Protein AF-A0A523H0K2-F1 (afdb_monomer)

Structure (mmCIF, N/CA/C/O backbone):
data_AF-A0A523H0K2-F1
#
_entry.id   AF-A0A523H0K2-F1
#
loop_
_atom_site.group_PDB
_atom_site.id
_atom_site.type_symbol
_atom_site.label_atom_id
_atom_site.label_alt_id
_atom_site.label_comp_id
_atom_site.label_asym_id
_atom_site.label_entity_id
_atom_site.label_seq_id
_atom_site.pdbx_PDB_ins_code
_atom_site.Cartn_x
_atom_site.Cartn_y
_atom_site.Cartn_z
_atom_site.occupancy
_atom_site.B_iso_or_equiv
_atom_site.auth_seq_id
_atom_site.auth_comp_id
_atom_site.auth_asym_id
_atom_site.auth_atom_id
_atom_site.pdbx_PDB_model_num
ATOM 1 N N . MET A 1 1 ? -32.909 -10.406 21.161 1.00 74.25 1 MET A N 1
ATOM 2 C CA . MET A 1 1 ? -31.628 -10.748 21.830 1.00 74.25 1 MET A CA 1
ATOM 3 C C . MET A 1 1 ? -30.839 -9.469 22.066 1.00 74.25 1 MET A C 1
ATOM 5 O O . MET A 1 1 ? -30.829 -8.633 21.175 1.00 74.25 1 MET A O 1
ATOM 9 N N . LYS A 1 2 ? -30.203 -9.294 23.235 1.00 85.81 2 LYS A N 1
ATOM 10 C CA . LYS A 1 2 ? -29.319 -8.145 23.508 1.00 85.81 2 LYS A CA 1
ATOM 11 C C . LYS A 1 2 ? -27.885 -8.502 23.101 1.00 85.81 2 LYS A C 1
ATOM 13 O O . LYS A 1 2 ? -27.386 -9.541 23.532 1.00 85.81 2 LYS A O 1
ATOM 18 N N . VAL A 1 3 ? -27.245 -7.669 22.282 1.00 87.88 3 VAL A N 1
ATOM 19 C CA . VAL A 1 3 ? -25.832 -7.833 21.898 1.00 87.88 3 VAL A CA 1
ATOM 20 C C . VAL A 1 3 ? -24.951 -7.583 23.125 1.00 87.88 3 VAL A C 1
ATOM 22 O O . VAL A 1 3 ? -25.180 -6.623 23.857 1.00 87.88 3 VAL A O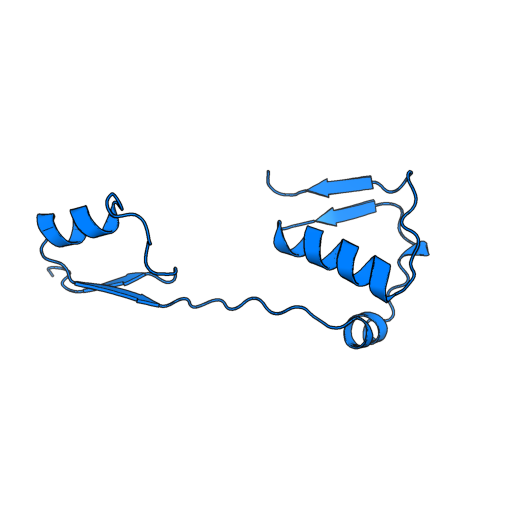 1
ATOM 25 N N . LYS A 1 4 ? -23.978 -8.468 23.374 1.00 92.81 4 LYS A N 1
ATOM 26 C CA . LYS A 1 4 ? -23.050 -8.385 24.521 1.00 92.81 4 LYS A CA 1
ATOM 27 C C . LYS A 1 4 ? -21.599 -8.133 24.106 1.00 92.81 4 LYS A C 1
ATOM 29 O O . LYS A 1 4 ? -20.836 -7.571 24.886 1.00 92.81 4 LYS A O 1
ATOM 34 N N . THR A 1 5 ? -21.228 -8.557 22.900 1.00 94.81 5 THR A N 1
ATOM 35 C CA . THR A 1 5 ? -19.852 -8.547 22.392 1.00 94.81 5 THR A CA 1
ATOM 36 C C . THR A 1 5 ? -19.835 -8.114 20.930 1.00 94.81 5 THR A C 1
ATOM 38 O O . THR A 1 5 ? -20.674 -8.570 20.152 1.00 94.81 5 THR A O 1
ATOM 41 N N . ILE A 1 6 ? -18.874 -7.272 20.559 1.00 94.31 6 ILE A N 1
ATOM 42 C CA . ILE A 1 6 ? -18.643 -6.785 19.196 1.00 94.31 6 ILE A CA 1
ATOM 43 C C . ILE A 1 6 ? -17.181 -7.072 18.843 1.00 94.31 6 ILE A C 1
ATOM 45 O O . ILE A 1 6 ? -16.288 -6.776 19.630 1.00 94.31 6 ILE A O 1
ATOM 49 N N . LEU A 1 7 ? -16.938 -7.635 17.662 1.00 94.06 7 LEU A N 1
ATOM 50 C CA . LEU A 1 7 ? -15.594 -7.818 17.117 1.00 94.06 7 LEU A CA 1
ATOM 51 C C . LEU A 1 7 ? -15.335 -6.733 16.075 1.00 94.06 7 LEU A C 1
ATOM 53 O O . LEU A 1 7 ? -16.096 -6.606 15.116 1.00 94.06 7 LEU A O 1
ATOM 57 N N . VAL A 1 8 ? -14.263 -5.972 16.256 1.00 93.88 8 VAL A N 1
ATOM 58 C CA . VAL A 1 8 ? -13.820 -4.935 15.325 1.00 93.88 8 VAL A CA 1
ATOM 59 C C . VAL A 1 8 ? -12.552 -5.421 14.637 1.00 93.88 8 VAL A C 1
ATOM 61 O O . VAL A 1 8 ? -11.558 -5.734 15.286 1.00 93.88 8 VAL A O 1
ATOM 64 N N . SER A 1 9 ? -12.577 -5.486 13.305 1.00 92.56 9 SER A N 1
ATOM 65 C CA . SER A 1 9 ? -11.475 -6.029 12.498 1.00 92.56 9 SER A CA 1
ATOM 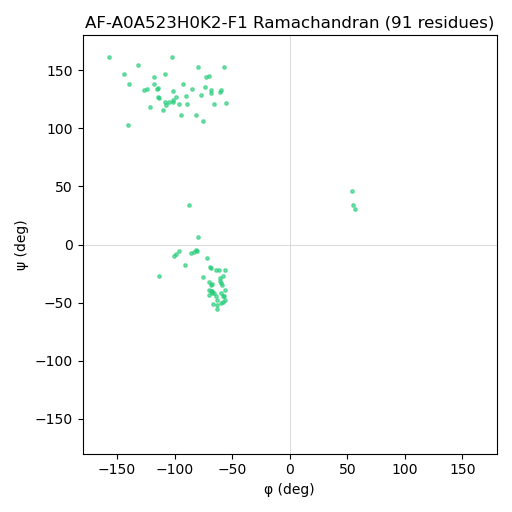66 C C . SER A 1 9 ? -10.306 -5.054 12.287 1.00 92.56 9 SER A C 1
ATOM 68 O O . SER A 1 9 ? -9.415 -5.316 11.478 1.00 92.56 9 SER A O 1
ATOM 70 N N . GLN A 1 10 ? -10.343 -3.898 12.950 1.00 88.94 10 GLN A N 1
ATOM 71 C CA . GLN A 1 10 ? -9.340 -2.835 12.885 1.00 88.94 10 GLN A CA 1
ATOM 72 C C . GLN A 1 10 ? -8.435 -2.880 14.128 1.00 88.94 10 GLN A C 1
ATOM 74 O O . GLN A 1 10 ? -8.817 -3.480 15.137 1.00 88.94 10 GLN A O 1
ATOM 79 N N . PRO A 1 11 ? -7.241 -2.260 14.080 1.00 88.50 11 PRO A N 1
ATOM 80 C CA . PRO A 1 11 ? -6.407 -2.075 15.262 1.00 88.50 11 PRO A CA 1
ATOM 81 C C . PRO A 1 11 ? -7.139 -1.311 16.361 1.00 88.50 11 PRO A C 1
ATOM 83 O O . PRO A 1 11 ? -8.008 -0.483 16.082 1.00 88.50 11 PRO A O 1
ATOM 86 N N . GLU A 1 12 ? -6.742 -1.566 17.603 1.00 89.69 12 GLU A N 1
ATOM 87 C CA . GLU A 1 12 ? -7.250 -0.803 18.734 1.00 89.69 12 GLU A CA 1
ATOM 88 C C . GLU A 1 12 ? -6.897 0.691 18.569 1.00 89.69 12 GLU A C 1
ATOM 90 O O . GLU A 1 12 ? -5.744 1.025 18.253 1.00 89.69 12 GLU A O 1
ATOM 95 N N . PRO A 1 13 ? -7.870 1.603 18.735 1.00 89.81 13 PRO A N 1
ATOM 96 C CA . PRO A 1 13 ? -7.622 3.034 18.672 1.00 89.81 13 PRO A CA 1
ATOM 97 C C . PRO A 1 13 ? -6.610 3.457 19.738 1.00 89.81 13 PRO A C 1
ATOM 99 O O . PRO A 1 13 ? -6.756 3.128 20.908 1.00 89.81 13 PRO A O 1
ATOM 102 N N . LYS A 1 14 ? -5.615 4.261 19.352 1.00 86.31 14 LYS A N 1
ATOM 103 C CA . LYS A 1 14 ? -4.643 4.842 20.300 1.00 86.31 14 LYS A CA 1
ATOM 104 C C . LYS A 1 14 ? -5.112 6.152 20.940 1.00 86.31 14 LYS A C 1
ATOM 106 O O . LYS A 1 14 ? -4.415 6.703 21.781 1.00 86.31 14 LYS A O 1
ATOM 111 N N . ILE A 1 15 ? -6.237 6.693 20.479 1.00 88.50 15 ILE A N 1
ATOM 112 C CA . ILE A 1 15 ? -6.749 8.004 20.884 1.00 88.50 15 ILE A CA 1
ATOM 113 C C . ILE A 1 15 ? -7.816 7.784 21.950 1.00 88.50 15 ILE A C 1
ATOM 115 O O . ILE A 1 15 ? -8.774 7.058 21.696 1.00 88.50 15 ILE A O 1
ATOM 119 N N . GLU A 1 16 ? -7.680 8.448 23.097 1.00 76.19 16 GLU A N 1
ATOM 120 C CA . GLU A 1 16 ? -8.603 8.296 24.232 1.00 76.19 16 GLU A CA 1
ATOM 121 C C . GLU A 1 16 ? -10.051 8.694 23.895 1.00 76.19 16 GLU A C 1
ATOM 123 O O . GLU A 1 16 ? -10.987 8.085 24.392 1.00 76.19 16 GLU A O 1
ATOM 128 N N . ASN A 1 17 ? -10.258 9.627 22.960 1.00 83.25 17 ASN A N 1
ATOM 129 C CA . ASN A 1 17 ? -11.590 10.072 22.521 1.00 83.25 17 ASN A CA 1
ATOM 130 C C . ASN A 1 17 ? -12.168 9.221 21.377 1.00 83.25 17 ASN A C 1
ATOM 132 O O . ASN A 1 17 ? -12.819 9.737 20.465 1.00 83.25 17 ASN A O 1
ATOM 136 N N . SER A 1 18 ? -11.873 7.921 21.350 1.00 89.62 18 SER A N 1
ATOM 137 C CA . SER A 1 18 ? -12.409 7.047 20.312 1.00 89.62 18 SER A CA 1
ATOM 138 C C . SER A 1 18 ? -13.904 6.767 20.533 1.00 89.62 18 SER A C 1
ATOM 140 O O . SER A 1 18 ? -14.279 6.365 21.635 1.00 89.62 18 SER A O 1
ATOM 142 N N . PRO A 1 19 ? -14.756 6.830 19.486 1.00 92.44 19 PRO A N 1
ATOM 143 C CA . PRO A 1 19 ? -16.180 6.489 19.590 1.00 92.44 19 PRO A CA 1
ATOM 144 C C . PRO A 1 19 ? -16.454 5.076 20.126 1.00 92.44 19 PRO A C 1
ATOM 146 O O . PRO A 1 19 ? -17.542 4.790 20.626 1.00 92.44 19 PRO A O 1
ATOM 149 N N . TYR A 1 20 ? -15.479 4.169 20.011 1.00 93.12 20 TYR A N 1
ATOM 150 C CA . TYR A 1 20 ? -15.597 2.815 20.540 1.00 93.12 20 TYR A CA 1
ATOM 151 C C . TYR A 1 20 ? -15.605 2.783 22.074 1.00 93.12 20 TYR A C 1
ATOM 153 O O . TYR A 1 20 ? -16.329 1.967 22.644 1.00 93.12 20 TYR A O 1
ATOM 161 N N . PHE A 1 21 ? -14.865 3.674 22.742 1.00 91.19 21 PHE A N 1
ATOM 162 C CA . PHE A 1 21 ? -14.854 3.748 24.205 1.00 91.19 21 PHE A CA 1
ATOM 163 C C . PHE A 1 21 ? -16.193 4.276 24.736 1.00 91.19 21 PHE A C 1
ATOM 165 O O . PHE A 1 21 ? -16.799 3.639 25.598 1.00 91.19 21 PHE A O 1
ATOM 172 N N . ASP A 1 22 ? -16.742 5.321 24.108 1.00 91.38 22 ASP A N 1
ATOM 173 C CA . ASP A 1 22 ? -18.094 5.817 24.407 1.00 91.38 22 ASP A CA 1
ATOM 174 C C . ASP A 1 22 ? -19.164 4.722 24.249 1.00 91.38 22 ASP A C 1
ATOM 176 O O . ASP A 1 22 ? -20.115 4.628 25.032 1.00 91.38 22 ASP A O 1
ATOM 180 N N . LEU A 1 23 ? -19.028 3.875 23.222 1.00 92.06 23 LEU A N 1
ATOM 181 C CA . LEU A 1 23 ? -19.958 2.780 22.957 1.00 92.06 23 LEU A CA 1
ATOM 182 C C . LEU A 1 23 ? -19.896 1.696 24.045 1.00 92.06 23 LEU A C 1
ATOM 184 O O . LEU A 1 23 ? -20.949 1.214 24.478 1.00 92.06 23 LEU A O 1
ATOM 188 N N . ILE A 1 24 ? -18.689 1.337 24.499 1.00 92.06 24 ILE A N 1
ATOM 189 C CA . ILE A 1 24 ? -18.468 0.383 25.598 1.00 92.06 24 ILE A CA 1
ATOM 190 C C . ILE A 1 24 ? -19.174 0.875 26.862 1.00 92.06 24 ILE A C 1
ATOM 192 O O . ILE A 1 24 ? -19.948 0.122 27.459 1.00 92.06 24 ILE A O 1
ATOM 196 N N . GLU A 1 25 ? -18.971 2.140 27.235 1.00 91.69 25 GLU A N 1
ATOM 197 C CA . GLU A 1 25 ? -19.536 2.713 28.458 1.00 91.69 25 GLU A CA 1
ATOM 198 C C . GLU A 1 25 ? -21.062 2.821 28.404 1.00 91.69 25 GLU A C 1
ATOM 200 O O . GLU A 1 25 ? -21.766 2.337 29.298 1.00 91.69 25 GLU A O 1
ATOM 205 N N . ARG A 1 26 ? -21.598 3.420 27.333 1.00 94.12 26 ARG A N 1
ATOM 206 C CA . ARG A 1 26 ? -23.036 3.712 27.225 1.00 94.12 26 ARG A CA 1
ATOM 207 C C . ARG A 1 26 ? -23.877 2.454 27.052 1.00 94.12 26 ARG A C 1
ATOM 209 O O . ARG A 1 26 ? -24.965 2.363 27.617 1.00 94.12 26 ARG A O 1
ATOM 216 N N . GLN A 1 27 ? -23.397 1.489 26.266 1.00 93.69 27 GLN A N 1
ATOM 217 C CA . GLN A 1 27 ? -24.164 0.283 25.929 1.00 93.69 27 GLN A CA 1
ATOM 218 C C . GLN A 1 27 ? -23.788 -0.933 26.780 1.00 93.69 27 GLN A C 1
ATOM 220 O O . GLN A 1 27 ? -24.501 -1.943 26.745 1.00 93.69 27 GLN A O 1
ATOM 225 N N . LYS A 1 28 ? -22.721 -0.833 27.587 1.00 93.06 28 LYS A N 1
ATOM 226 C CA . LYS A 1 28 ? -22.187 -1.921 28.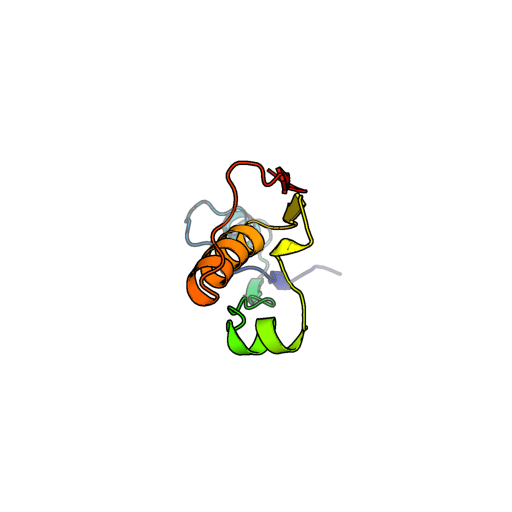422 1.00 93.06 28 LYS A CA 1
ATOM 227 C C . LYS A 1 28 ? -21.905 -3.179 27.596 1.00 93.06 28 LYS A C 1
ATOM 229 O O . LYS A 1 28 ? -22.310 -4.284 27.963 1.00 93.06 28 LYS A O 1
ATOM 234 N N . VAL A 1 29 ? -21.255 -2.984 26.450 1.00 94.81 29 VAL A N 1
ATOM 235 C CA . VAL A 1 29 ? -20.840 -4.047 25.524 1.00 94.81 29 VAL A CA 1
ATOM 236 C C . VAL A 1 29 ? -19.327 -4.212 25.570 1.00 94.81 29 VAL A C 1
ATOM 238 O O . VAL A 1 29 ? -18.599 -3.241 25.744 1.00 94.81 29 VAL A O 1
ATOM 241 N N . LYS A 1 30 ? -18.844 -5.440 25.387 1.00 94.75 30 LYS A N 1
ATOM 242 C CA . LYS A 1 30 ? -17.414 -5.707 25.204 1.00 94.75 30 LYS A CA 1
ATOM 243 C C . LYS A 1 30 ? -17.052 -5.523 23.731 1.00 94.75 30 LYS A C 1
ATOM 245 O O . LYS A 1 30 ? -17.755 -6.056 22.871 1.00 94.75 30 LYS A O 1
ATOM 250 N N . ILE A 1 31 ? -15.962 -4.817 23.447 1.00 94.88 31 ILE A N 1
ATOM 251 C CA . ILE A 1 31 ? -15.403 -4.711 22.096 1.00 94.88 31 ILE A CA 1
ATOM 252 C C . ILE A 1 31 ? -14.041 -5.400 22.079 1.00 94.88 31 ILE A C 1
ATOM 254 O O . ILE A 1 31 ? -13.183 -5.097 22.901 1.00 94.88 31 ILE A O 1
ATOM 258 N N . ASP A 1 32 ? -13.864 -6.339 21.156 1.00 94.75 32 ASP A N 1
ATOM 259 C CA . ASP A 1 32 ? -12.592 -6.998 20.880 1.00 94.75 32 ASP A CA 1
ATOM 260 C C . ASP A 1 32 ? -12.022 -6.423 19.574 1.00 94.75 32 ASP A C 1
ATOM 262 O O . ASP A 1 32 ? -12.681 -6.490 18.535 1.00 94.75 32 ASP A O 1
ATOM 266 N N . PHE A 1 33 ? -10.810 -5.866 19.607 1.00 93.38 33 PHE A N 1
ATOM 267 C CA . PHE A 1 33 ? -10.111 -5.381 18.412 1.00 93.38 33 PHE A CA 1
ATOM 268 C C . PHE A 1 33 ? -9.150 -6.448 17.902 1.00 93.38 33 PHE A C 1
ATOM 270 O O . PHE A 1 33 ? -8.240 -6.877 18.611 1.00 93.38 33 PHE A O 1
ATOM 277 N N . ARG A 1 34 ? -9.338 -6.891 16.660 1.00 91.75 34 ARG A N 1
ATOM 278 C CA . ARG A 1 34 ? -8.471 -7.886 16.029 1.00 91.75 34 ARG A CA 1
ATOM 279 C C . ARG A 1 34 ? -8.244 -7.524 14.565 1.00 91.75 34 ARG A C 1
ATOM 281 O O . ARG A 1 34 ? -9.119 -7.800 13.751 1.00 91.75 34 ARG A O 1
ATOM 288 N N . PRO A 1 35 ? -7.075 -6.973 14.200 1.00 89.12 35 PRO A N 1
ATOM 289 C CA . PRO A 1 35 ? -6.717 -6.752 12.805 1.00 89.12 35 PRO A CA 1
ATOM 290 C C . PRO A 1 35 ? -6.814 -8.052 12.006 1.00 89.12 35 PRO A C 1
ATOM 292 O O . PRO A 1 35 ? -6.170 -9.044 12.348 1.00 89.12 35 PRO A O 1
ATOM 295 N N . PHE A 1 36 ? -7.633 -8.065 10.956 1.00 87.75 36 PHE A N 1
ATOM 296 C CA . PHE A 1 36 ? -7.731 -9.227 10.058 1.00 87.75 36 PHE A CA 1
ATOM 297 C C . PHE A 1 36 ? -6.763 -9.146 8.885 1.00 87.75 36 PHE A C 1
ATOM 299 O O . PHE A 1 36 ? -6.506 -10.148 8.227 1.00 87.75 36 PHE A O 1
ATOM 306 N N . ILE A 1 37 ? -6.255 -7.947 8.611 1.00 85.38 37 ILE A N 1
ATOM 307 C CA . ILE A 1 37 ? -5.436 -7.664 7.444 1.00 85.38 37 ILE A CA 1
ATOM 308 C C . ILE A 1 37 ? -4.038 -7.312 7.929 1.00 85.38 37 ILE A C 1
ATOM 310 O O . ILE A 1 37 ? -3.860 -6.417 8.757 1.00 85.38 37 ILE A O 1
ATOM 314 N N . HIS A 1 38 ? -3.059 -8.013 7.375 1.00 83.81 38 HIS A N 1
ATOM 315 C CA . HIS A 1 38 ? -1.654 -7.670 7.469 1.00 83.81 38 HIS A CA 1
ATOM 316 C C . HIS A 1 38 ? -1.158 -7.330 6.063 1.00 83.81 38 HIS A C 1
ATOM 318 O O . HIS A 1 38 ? -1.493 -8.027 5.106 1.00 83.81 38 HIS A O 1
ATOM 324 N N . VAL A 1 39 ? -0.427 -6.226 5.934 1.00 87.31 39 VAL A N 1
ATOM 325 C CA . VAL A 1 39 ? 0.126 -5.776 4.655 1.00 87.31 39 VAL A CA 1
ATOM 326 C C . VAL A 1 39 ? 1.621 -6.022 4.683 1.00 87.31 39 VAL A C 1
ATOM 328 O O . VAL A 1 39 ? 2.324 -5.451 5.514 1.00 87.31 39 VAL A O 1
ATOM 331 N N . GLU A 1 40 ? 2.088 -6.840 3.749 1.00 90.50 40 GLU A N 1
ATOM 332 C CA . GLU A 1 40 ? 3.502 -7.139 3.554 1.00 90.50 40 GLU A CA 1
ATOM 333 C C . GLU A 1 40 ? 3.944 -6.676 2.169 1.00 90.50 40 GLU A C 1
ATOM 335 O O . GLU A 1 40 ? 3.190 -6.719 1.193 1.00 90.50 40 GLU A O 1
ATOM 340 N N . GLY A 1 41 ? 5.182 -6.199 2.085 1.00 89.69 41 GLY A N 1
ATOM 341 C CA . GLY A 1 41 ? 5.772 -5.810 0.816 1.00 89.69 41 GLY A CA 1
ATOM 342 C C . GLY A 1 41 ? 6.205 -7.035 0.018 1.00 89.69 41 GLY A C 1
ATOM 343 O O . GLY A 1 41 ? 6.981 -7.846 0.508 1.00 89.69 41 GLY A O 1
ATOM 344 N N . VAL A 1 42 ? 5.789 -7.109 -1.244 1.00 93.88 42 VAL A N 1
ATOM 345 C CA . VAL A 1 42 ? 6.327 -8.093 -2.195 1.00 93.88 42 VAL A CA 1
ATOM 346 C C . VAL A 1 42 ? 7.752 -7.691 -2.594 1.00 93.88 42 VAL A C 1
ATOM 348 O O . VAL A 1 42 ? 8.060 -6.494 -2.697 1.00 93.88 42 VAL A O 1
ATOM 351 N N . SER A 1 43 ? 8.640 -8.665 -2.800 1.00 94.62 43 SER A N 1
ATOM 352 C CA . SER A 1 43 ? 10.022 -8.409 -3.225 1.00 94.62 43 SER A CA 1
ATOM 353 C C . SER A 1 43 ? 10.130 -8.128 -4.730 1.00 94.62 43 SER A C 1
ATOM 355 O O . SER A 1 43 ? 9.362 -8.657 -5.535 1.00 94.62 43 SER A O 1
ATOM 357 N N . SER A 1 44 ? 11.143 -7.370 -5.161 1.00 92.94 44 SER A N 1
ATOM 358 C CA . SER A 1 44 ? 11.429 -7.184 -6.597 1.00 92.94 44 SER A CA 1
ATOM 359 C C . SER A 1 44 ? 11.682 -8.496 -7.350 1.00 92.94 44 SER A C 1
ATOM 361 O O . SER A 1 44 ? 11.397 -8.583 -8.545 1.00 92.94 44 SER A O 1
ATOM 363 N N . LYS A 1 45 ? 12.166 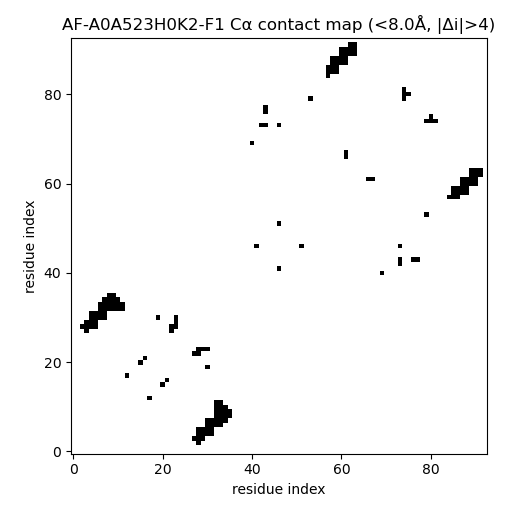-9.547 -6.673 1.00 94.06 45 LYS A N 1
ATOM 364 C CA . LYS A 1 45 ? 12.311 -10.887 -7.262 1.00 94.06 45 LYS A CA 1
ATOM 365 C C . LYS A 1 45 ? 10.955 -11.472 -7.662 1.00 94.06 45 LYS A C 1
ATOM 367 O O . LYS A 1 45 ? 10.827 -11.968 -8.776 1.00 94.06 45 LYS A O 1
ATOM 372 N N . GLU A 1 46 ? 9.965 -11.405 -6.780 1.00 94.38 46 GLU A N 1
ATOM 373 C CA . GLU A 1 46 ? 8.605 -11.896 -7.040 1.00 94.38 46 GLU A 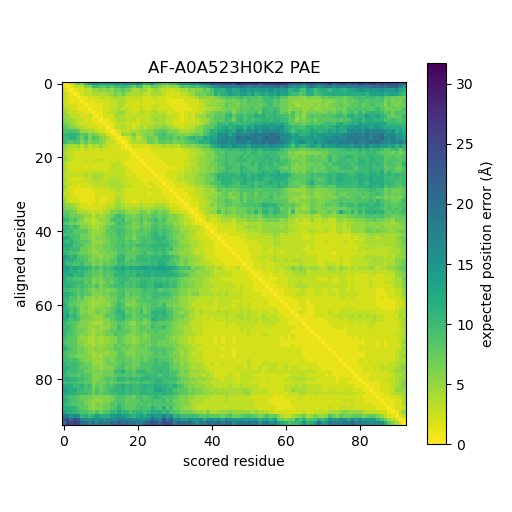CA 1
ATOM 374 C C . GLU A 1 46 ? 7.864 -11.036 -8.065 1.00 94.38 46 GLU A C 1
ATOM 376 O O . GLU A 1 46 ? 7.095 -11.554 -8.864 1.00 94.38 46 GLU A O 1
ATOM 381 N N . VAL A 1 47 ? 8.126 -9.729 -8.119 1.00 92.94 47 VAL A N 1
ATOM 382 C CA . VAL A 1 47 ? 7.568 -8.897 -9.195 1.00 92.94 47 VAL A CA 1
ATOM 383 C C . VAL A 1 47 ? 8.149 -9.308 -10.553 1.00 92.94 47 VAL A C 1
ATOM 385 O O . VAL A 1 47 ? 7.412 -9.458 -11.527 1.00 92.94 47 VAL A O 1
ATOM 388 N N . ARG A 1 48 ? 9.459 -9.588 -10.630 1.00 90.62 48 ARG A N 1
ATOM 389 C CA . ARG A 1 48 ? 10.102 -10.049 -11.875 1.00 90.62 48 ARG A CA 1
ATOM 390 C C . ARG A 1 48 ? 9.530 -11.373 -12.392 1.00 90.62 48 ARG A C 1
ATOM 392 O O . ARG A 1 48 ? 9.501 -11.569 -13.607 1.00 90.62 48 ARG A O 1
ATOM 399 N N . THR A 1 49 ? 9.058 -12.275 -11.525 1.00 95.00 49 THR A N 1
ATOM 400 C CA . THR A 1 49 ? 8.468 -13.550 -11.978 1.00 95.00 49 THR A CA 1
ATOM 401 C C . THR A 1 49 ? 7.132 -13.367 -12.696 1.00 95.00 49 THR A C 1
ATOM 403 O O . THR A 1 49 ? 6.769 -14.230 -13.493 1.00 95.00 49 THR A O 1
ATOM 406 N N . GLN A 1 50 ? 6.452 -12.230 -12.507 1.00 93.31 50 GLN A N 1
ATOM 407 C CA . GLN A 1 50 ? 5.231 -11.881 -13.242 1.00 93.31 50 GLN A CA 1
ATOM 408 C C . GLN A 1 50 ? 5.501 -11.522 -14.712 1.00 93.31 50 GLN A C 1
ATOM 410 O O . GLN A 1 50 ? 4.562 -11.439 -15.498 1.00 93.31 50 GLN A O 1
ATOM 415 N N . LYS A 1 51 ? 6.775 -11.336 -15.102 1.00 91.69 51 LYS A N 1
ATOM 416 C CA . LYS A 1 51 ? 7.203 -11.008 -16.476 1.00 91.69 51 LYS A CA 1
ATOM 417 C C . LYS A 1 51 ? 6.519 -9.757 -17.048 1.00 91.69 51 LYS A C 1
ATOM 419 O O . LYS A 1 51 ? 6.274 -9.670 -18.248 1.00 91.69 51 LYS A O 1
ATOM 424 N N . VAL A 1 52 ? 6.235 -8.785 -16.184 1.00 90.06 52 VAL A N 1
ATOM 425 C CA . VAL A 1 52 ? 5.706 -7.478 -16.577 1.00 90.06 52 VAL A CA 1
ATOM 426 C C . VAL A 1 52 ? 6.874 -6.536 -16.848 1.00 90.06 52 VAL A C 1
ATOM 428 O O . VAL A 1 52 ? 7.687 -6.278 -15.961 1.00 90.06 52 VAL A O 1
ATOM 431 N N . ASP A 1 53 ? 6.952 -6.016 -18.069 1.00 90.44 53 ASP A N 1
ATOM 432 C CA . ASP A 1 53 ? 7.888 -4.952 -18.426 1.00 90.44 53 ASP A CA 1
ATOM 433 C C . ASP A 1 53 ? 7.192 -3.592 -18.310 1.00 90.44 53 ASP A C 1
ATOM 435 O O . ASP A 1 53 ? 6.285 -3.278 -19.083 1.00 90.44 53 ASP A O 1
ATOM 439 N N . LEU A 1 54 ? 7.613 -2.788 -17.330 1.00 90.81 54 LEU A N 1
ATOM 440 C CA . LEU A 1 54 ? 7.040 -1.467 -17.061 1.00 90.81 54 LEU A CA 1
ATOM 441 C C . LEU A 1 54 ? 7.258 -0.476 -18.215 1.00 90.81 54 LEU A C 1
ATOM 443 O O . LEU A 1 54 ? 6.497 0.480 -18.337 1.00 90.81 54 LEU A O 1
ATOM 447 N N . THR A 1 55 ? 8.251 -0.703 -19.084 1.00 91.00 55 THR A N 1
ATOM 448 C CA . THR A 1 55 ? 8.544 0.186 -20.222 1.00 91.00 55 THR A CA 1
ATOM 449 C C . THR A 1 55 ? 7.457 0.156 -21.301 1.00 91.00 55 THR A C 1
ATOM 451 O O . THR A 1 55 ? 7.338 1.104 -22.075 1.00 91.00 55 THR A O 1
ATOM 454 N N . HIS A 1 56 ? 6.629 -0.894 -21.336 1.00 94.88 56 HIS A N 1
ATOM 455 C CA . HIS A 1 56 ? 5.537 -1.036 -22.302 1.00 94.88 56 HIS A CA 1
ATOM 456 C C . HIS A 1 56 ? 4.273 -0.248 -21.933 1.00 94.88 56 HIS A C 1
ATOM 458 O O . HIS A 1 56 ? 3.325 -0.211 -22.719 1.00 94.88 56 HIS A O 1
ATOM 464 N N . TYR A 1 57 ? 4.237 0.381 -20.757 1.00 95.06 57 TYR A N 1
ATOM 465 C CA . TYR A 1 57 ? 3.056 1.071 -20.253 1.00 95.06 57 TYR A CA 1
ATOM 466 C C . TYR A 1 57 ? 3.327 2.561 -20.069 1.00 95.06 57 TYR A C 1
ATOM 468 O O . TYR A 1 57 ? 4.367 2.979 -19.568 1.00 95.06 57 TYR A O 1
ATOM 476 N N . THR A 1 58 ? 2.353 3.378 -20.457 1.00 96.56 58 THR A N 1
ATOM 477 C CA . THR A 1 58 ? 2.416 4.845 -20.342 1.00 96.56 58 THR A CA 1
ATOM 478 C C . THR A 1 58 ? 1.638 5.378 -19.140 1.00 96.56 58 THR A C 1
ATOM 480 O O . THR A 1 58 ? 1.734 6.562 -18.811 1.00 96.56 58 THR A O 1
ATOM 483 N N . ALA A 1 59 ? 0.861 4.515 -18.485 1.00 96.12 59 ALA A N 1
ATOM 484 C CA . ALA A 1 59 ? 0.013 4.865 -17.361 1.00 96.12 59 ALA A CA 1
ATOM 485 C C . ALA A 1 59 ? -0.044 3.742 -16.321 1.00 96.12 59 ALA A C 1
ATOM 487 O O . ALA A 1 59 ? -0.031 2.565 -16.678 1.00 96.12 59 ALA A O 1
ATOM 488 N N . ILE A 1 60 ? -0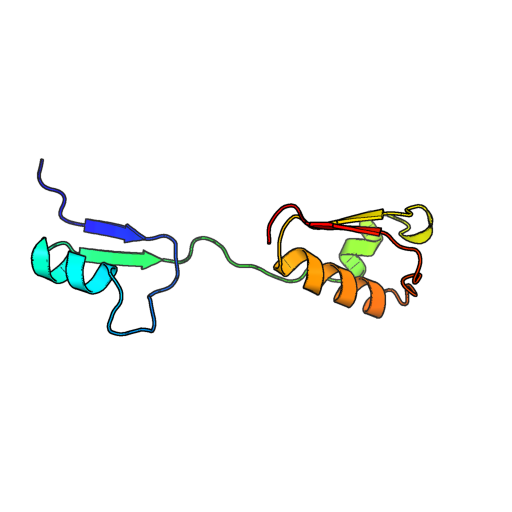.172 4.125 -15.050 1.00 95.12 60 ILE A N 1
ATOM 489 C CA . ILE A 1 60 ? -0.323 3.228 -13.902 1.00 95.12 60 ILE A CA 1
ATOM 490 C C . ILE A 1 60 ? -1.603 3.598 -13.147 1.00 95.12 60 ILE A C 1
ATOM 492 O O . ILE A 1 60 ? -1.860 4.773 -12.879 1.00 95.12 60 ILE A O 1
ATOM 496 N N . ILE A 1 61 ? -2.403 2.589 -12.792 1.00 95.56 61 ILE A N 1
ATOM 497 C CA . ILE A 1 61 ? -3.585 2.745 -11.938 1.00 95.56 61 ILE A CA 1
ATOM 498 C C . ILE A 1 61 ? -3.219 2.291 -10.525 1.00 95.56 61 ILE A C 1
ATOM 500 O O . ILE A 1 61 ? -2.802 1.153 -10.316 1.00 95.56 61 ILE A O 1
ATOM 504 N N . LEU A 1 62 ? -3.389 3.182 -9.556 1.00 95.19 62 LEU A N 1
ATOM 505 C CA . LEU A 1 62 ? -3.082 2.978 -8.147 1.00 95.19 62 LEU A CA 1
ATOM 506 C C . LEU A 1 62 ? -4.403 2.905 -7.373 1.00 95.19 62 LEU A C 1
ATOM 508 O O . LEU A 1 62 ? -5.178 3.859 -7.326 1.00 95.19 62 LEU A O 1
ATOM 512 N N . THR A 1 63 ? -4.686 1.747 -6.782 1.00 94.56 63 THR A N 1
ATOM 513 C CA . THR A 1 63 ? -5.965 1.483 -6.097 1.00 94.56 63 THR A CA 1
ATOM 514 C C . THR A 1 63 ? -5.907 1.712 -4.588 1.00 94.56 63 THR A C 1
ATOM 516 O O . THR A 1 63 ? -6.923 1.610 -3.909 1.00 94.56 63 THR A O 1
ATOM 519 N N . SER A 1 64 ? -4.725 2.001 -4.039 1.00 92.31 64 SER A N 1
ATOM 520 C CA . SER A 1 64 ? -4.542 2.303 -2.621 1.00 92.31 64 SER A CA 1
ATOM 521 C C . SER A 1 64 ? -3.269 3.111 -2.387 1.00 92.31 64 SER A C 1
ATOM 523 O O . SER A 1 64 ? -2.345 3.073 -3.202 1.00 92.31 64 SER A O 1
ATOM 525 N N . ARG A 1 65 ? -3.174 3.765 -1.224 1.00 89.62 65 ARG A N 1
ATOM 526 C CA . ARG A 1 65 ? -1.938 4.424 -0.775 1.00 89.62 65 ARG A CA 1
ATOM 527 C C . ARG A 1 65 ? -0.758 3.451 -0.703 1.00 89.62 65 ARG 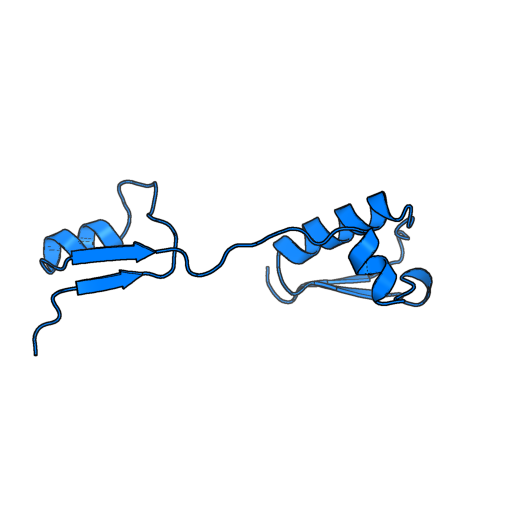A C 1
ATOM 529 O O . ARG A 1 65 ? 0.303 3.747 -1.235 1.00 89.62 65 ARG A O 1
ATOM 536 N N . ASN A 1 66 ? -0.972 2.255 -0.149 1.00 92.06 66 ASN A N 1
ATOM 537 C CA . ASN A 1 66 ? 0.071 1.227 -0.056 1.00 92.06 66 ASN A CA 1
ATOM 538 C C . ASN A 1 66 ? 0.610 0.823 -1.440 1.00 92.06 66 ASN A C 1
ATOM 540 O O . ASN A 1 66 ? 1.788 0.506 -1.577 1.00 92.06 66 ASN A O 1
ATOM 544 N N . SER A 1 67 ? -0.236 0.846 -2.477 1.00 93.44 67 SER A N 1
ATOM 545 C CA . SER A 1 67 ? 0.171 0.552 -3.857 1.00 93.44 67 SER A CA 1
ATOM 546 C C . SER A 1 67 ? 1.109 1.617 -4.428 1.00 93.44 67 SER A C 1
ATOM 548 O O . SER A 1 67 ? 1.993 1.269 -5.205 1.00 93.44 67 SER A O 1
ATOM 550 N N . VAL A 1 68 ? 0.935 2.886 -4.042 1.00 93.69 68 VAL A N 1
ATOM 551 C CA . VAL A 1 68 ? 1.802 4.002 -4.459 1.00 93.69 68 VAL A CA 1
ATOM 552 C C . VAL A 1 68 ? 3.215 3.764 -3.931 1.00 93.69 68 VAL A C 1
ATOM 554 O O . VAL A 1 68 ? 4.161 3.668 -4.714 1.00 93.69 68 VAL A O 1
ATOM 557 N N . ASP A 1 69 ? 3.340 3.580 -2.614 1.00 93.75 69 ASP A N 1
ATOM 558 C CA . ASP A 1 69 ? 4.626 3.350 -1.949 1.00 93.75 69 ASP A CA 1
ATOM 559 C C . ASP A 1 69 ? 5.304 2.085 -2.488 1.00 93.75 69 ASP A C 1
ATOM 561 O O . ASP A 1 69 ? 6.506 2.062 -2.760 1.00 93.75 69 ASP A O 1
ATOM 565 N N . HIS A 1 70 ? 4.516 1.026 -2.704 1.00 95.12 70 HIS A N 1
ATOM 566 C CA . HIS A 1 70 ? 5.014 -0.220 -3.267 1.00 95.12 70 HIS A CA 1
ATOM 567 C C . HIS A 1 70 ? 5.539 -0.050 -4.697 1.00 95.12 70 HIS A C 1
ATOM 569 O O . HIS A 1 70 ? 6.620 -0.558 -4.996 1.00 95.12 70 HIS A O 1
ATOM 575 N N . PHE A 1 71 ? 4.820 0.668 -5.567 1.00 95.31 71 PHE A N 1
ATOM 576 C CA . PHE A 1 71 ? 5.234 0.891 -6.953 1.00 95.31 71 PHE A CA 1
ATOM 577 C C . PHE A 1 71 ? 6.587 1.601 -7.030 1.00 95.31 71 PHE A C 1
ATOM 579 O O . PHE A 1 71 ? 7.490 1.107 -7.703 1.00 95.31 71 PHE A O 1
ATOM 586 N N . PHE A 1 72 ? 6.757 2.716 -6.312 1.00 95.12 72 PHE A N 1
ATOM 587 C CA . PHE A 1 72 ? 8.008 3.476 -6.361 1.00 95.12 72 PHE A CA 1
ATOM 588 C C . PHE A 1 72 ? 9.177 2.711 -5.743 1.00 95.12 72 PHE A C 1
ATOM 590 O O . PHE A 1 72 ? 10.254 2.675 -6.341 1.00 95.12 72 PHE A O 1
ATOM 597 N N . ARG A 1 73 ? 8.953 2.010 -4.622 1.00 95.69 73 ARG A N 1
ATOM 598 C CA . ARG A 1 73 ? 9.963 1.115 -4.039 1.00 95.69 73 ARG A CA 1
ATOM 599 C C . ARG A 1 73 ? 10.421 0.056 -5.046 1.00 95.69 73 ARG A C 1
ATOM 601 O O . ARG A 1 73 ? 11.614 -0.167 -5.223 1.00 95.69 73 ARG A O 1
ATOM 6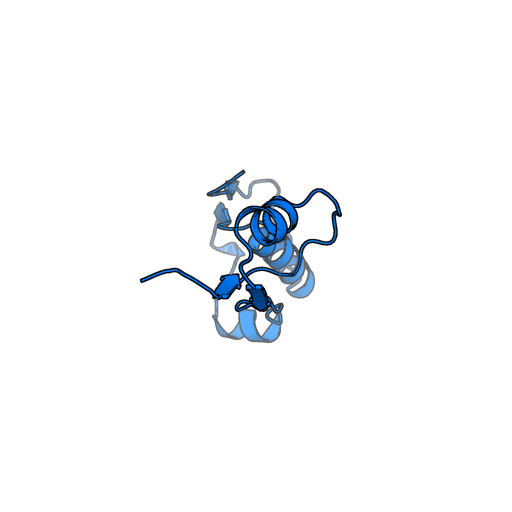08 N N . ILE A 1 74 ? 9.479 -0.600 -5.724 1.00 95.50 74 ILE A N 1
ATOM 609 C CA . ILE A 1 74 ? 9.793 -1.645 -6.705 1.00 95.50 74 ILE A CA 1
ATOM 610 C C . ILE A 1 74 ? 10.477 -1.072 -7.946 1.00 95.50 74 ILE A C 1
ATOM 612 O O . ILE A 1 74 ? 11.420 -1.685 -8.442 1.00 95.50 74 ILE A O 1
ATOM 616 N N . ALA A 1 75 ? 10.043 0.088 -8.440 1.00 94.88 75 ALA A N 1
ATOM 617 C CA . ALA A 1 75 ? 10.681 0.756 -9.569 1.00 94.88 75 ALA A CA 1
ATOM 618 C C . ALA A 1 75 ? 12.163 1.043 -9.276 1.00 94.88 75 ALA A C 1
ATOM 620 O O . ALA A 1 75 ? 13.024 0.725 -10.099 1.00 94.88 75 ALA A O 1
ATOM 621 N N . GLU A 1 76 ? 12.467 1.544 -8.076 1.00 94.56 76 GLU A N 1
ATOM 622 C CA . GLU A 1 76 ? 13.837 1.774 -7.614 1.00 94.56 76 GLU A CA 1
ATOM 623 C C . GLU A 1 76 ? 14.642 0.466 -7.518 1.00 94.56 76 GLU A C 1
ATOM 625 O O . GLU A 1 76 ? 15.702 0.346 -8.140 1.00 94.56 76 GLU A O 1
ATOM 630 N N . GLU A 1 77 ? 14.118 -0.557 -6.832 1.00 93.94 77 GLU A N 1
ATOM 631 C CA . GLU A 1 77 ? 14.771 -1.872 -6.705 1.00 93.94 77 GLU A CA 1
ATOM 632 C C . GLU A 1 77 ? 15.020 -2.545 -8.067 1.00 93.94 77 GLU A C 1
ATOM 634 O O . GLU A 1 77 ? 16.025 -3.234 -8.278 1.00 93.94 77 GLU A O 1
ATOM 639 N N . MET A 1 78 ? 14.108 -2.354 -9.021 1.00 92.31 78 MET A N 1
ATOM 640 C CA . MET A 1 78 ? 14.226 -2.890 -10.374 1.00 92.31 78 MET A CA 1
ATOM 641 C C . MET A 1 78 ? 15.126 -2.047 -11.283 1.00 92.31 78 MET A C 1
ATOM 643 O O . MET A 1 78 ? 15.416 -2.496 -12.396 1.00 92.31 78 MET A O 1
ATOM 647 N N . ARG A 1 79 ? 15.610 -0.891 -10.803 1.00 92.19 79 ARG A N 1
ATOM 648 C CA . ARG A 1 79 ? 16.344 0.131 -11.569 1.00 92.19 79 ARG A CA 1
ATOM 649 C C . ARG A 1 79 ? 15.552 0.647 -12.775 1.00 92.19 79 ARG A C 1
ATOM 651 O O . ARG A 1 79 ? 16.128 1.016 -13.797 1.00 92.19 79 ARG A O 1
ATOM 658 N N . PHE A 1 80 ? 14.228 0.652 -12.665 1.00 93.81 80 PHE A N 1
ATOM 659 C CA . PHE A 1 80 ? 13.342 1.235 -13.658 1.00 93.81 80 PHE A CA 1
ATOM 660 C C . PHE A 1 80 ? 13.266 2.745 -13.429 1.00 93.81 80 PHE A C 1
ATOM 662 O O . PHE A 1 80 ? 12.720 3.211 -12.429 1.00 93.81 80 PHE A O 1
ATOM 669 N N . LYS A 1 81 ? 13.825 3.524 -14.361 1.00 95.00 81 LYS A N 1
ATOM 670 C CA . LYS A 1 81 ? 13.697 4.982 -14.330 1.00 95.00 81 LYS A CA 1
ATOM 671 C C . LYS A 1 81 ? 12.293 5.359 -14.783 1.00 95.00 81 LYS A C 1
ATOM 673 O O . LYS A 1 81 ? 11.986 5.285 -15.971 1.00 95.00 81 LYS A O 1
ATOM 678 N N . VAL A 1 82 ? 11.468 5.773 -13.831 1.00 95.38 82 VAL A N 1
ATOM 679 C CA . VAL A 1 82 ? 10.101 6.208 -14.099 1.00 95.38 82 VAL A CA 1
ATOM 680 C C . VAL A 1 82 ? 10.129 7.490 -14.950 1.00 95.38 82 VAL A C 1
ATOM 682 O O . VAL A 1 82 ? 10.750 8.465 -14.526 1.00 95.38 82 VAL A O 1
ATOM 685 N N . PRO A 1 83 ? 9.532 7.505 -16.156 1.00 95.31 83 PRO A N 1
ATOM 686 C CA . PRO A 1 83 ? 9.528 8.691 -17.010 1.00 95.31 83 PRO A CA 1
ATOM 687 C C . PRO A 1 83 ? 8.641 9.808 -16.451 1.00 95.31 83 PRO A C 1
ATOM 689 O O . PRO A 1 83 ? 7.538 9.536 -15.980 1.00 95.31 83 PRO A O 1
ATOM 692 N N . ASP A 1 84 ? 9.047 11.065 -16.636 1.00 94.62 84 ASP A N 1
ATOM 693 C CA . ASP A 1 84 ? 8.241 12.244 -16.263 1.00 94.62 84 ASP A CA 1
ATOM 694 C C . ASP A 1 84 ? 6.901 12.312 -17.021 1.00 94.62 84 ASP A C 1
ATOM 696 O O . ASP A 1 84 ? 5.950 12.953 -16.582 1.00 94.62 84 ASP A O 1
ATOM 700 N N . SER A 1 85 ? 6.812 11.636 -18.171 1.00 96.12 85 SER A N 1
ATOM 701 C CA . SER A 1 85 ? 5.599 11.531 -18.986 1.00 96.12 85 SER A CA 1
ATOM 702 C C . SER A 1 85 ? 4.619 10.446 -18.522 1.00 96.12 85 SER A C 1
ATOM 704 O O . SER A 1 85 ? 3.527 10.344 -19.090 1.00 96.12 85 SER A O 1
ATOM 706 N N . MET A 1 86 ? 4.983 9.624 -17.528 1.00 97.00 86 MET A N 1
ATOM 707 C CA . MET A 1 86 ? 4.126 8.553 -17.016 1.00 97.00 86 MET A CA 1
ATOM 708 C C . MET A 1 86 ? 2.907 9.133 -16.290 1.00 97.00 86 MET A C 1
ATOM 710 O O . MET A 1 86 ? 3.026 9.999 -15.426 1.00 97.00 86 MET A O 1
ATOM 714 N N . LYS A 1 87 ? 1.715 8.639 -16.639 1.00 96.69 87 LYS A N 1
ATOM 715 C CA . LYS A 1 87 ? 0.449 9.088 -16.044 1.00 96.69 87 LYS A CA 1
ATOM 716 C C . LYS A 1 87 ? 0.057 8.206 -14.860 1.00 96.69 87 LYS A C 1
ATOM 718 O O . LYS A 1 87 ? 0.114 6.983 -14.962 1.00 96.69 87 LYS A O 1
ATOM 723 N N . TYR A 1 88 ? -0.420 8.817 -13.781 1.00 95.31 88 TYR A N 1
ATOM 724 C CA . TYR A 1 88 ? -0.936 8.105 -12.611 1.00 95.31 88 TYR A CA 1
ATOM 725 C C . TYR A 1 88 ? -2.427 8.364 -12.450 1.00 95.31 88 TYR A C 1
ATOM 727 O O . TYR A 1 88 ? -2.874 9.508 -12.530 1.00 95.31 88 TYR A O 1
ATOM 735 N N . PHE A 1 89 ? -3.184 7.302 -12.200 1.00 95.06 89 PHE A N 1
ATOM 736 C CA . PHE A 1 89 ? -4.607 7.37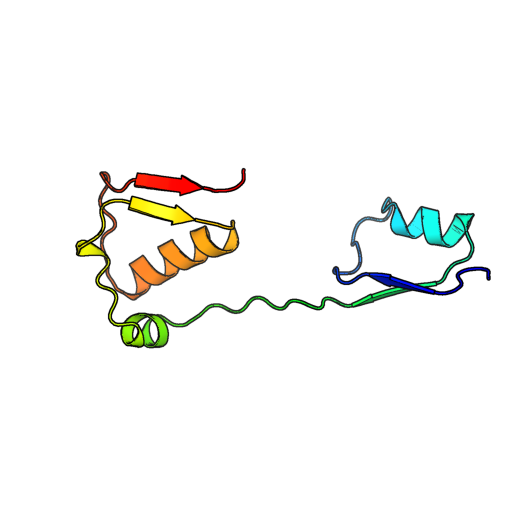7 -11.896 1.00 95.06 89 PHE A CA 1
ATOM 737 C C . PHE A 1 89 ? -4.851 6.752 -10.529 1.00 95.06 89 PHE A C 1
ATOM 739 O O . PHE A 1 89 ? -4.596 5.564 -10.348 1.00 95.06 89 PHE A O 1
ATOM 746 N N . CYS A 1 90 ? -5.347 7.536 -9.579 1.00 92.31 90 CYS A N 1
ATOM 747 C CA . CYS A 1 90 ? -5.678 7.055 -8.242 1.00 92.31 90 CYS A CA 1
ATOM 748 C C . CYS A 1 90 ? -7.188 6.841 -8.133 1.00 92.31 90 CYS A C 1
ATOM 750 O O . CYS A 1 90 ? -7.964 7.703 -8.540 1.00 92.31 90 CYS A O 1
ATOM 752 N N . GLN A 1 91 ? -7.608 5.689 -7.607 1.00 84.69 91 GLN A N 1
ATOM 753 C CA . GLN A 1 91 ? -9.037 5.397 -7.438 1.00 84.69 91 GLN A CA 1
ATOM 754 C C . GLN A 1 91 ? -9.659 6.152 -6.251 1.00 84.69 91 GLN A C 1
ATOM 756 O O . GLN A 1 91 ? -10.853 6.440 -6.267 1.00 84.69 91 GLN A O 1
ATOM 761 N N . SER A 1 92 ? -8.862 6.469 -5.232 1.00 75.38 92 SER A N 1
ATOM 762 C CA . SER A 1 92 ? -9.278 7.217 -4.046 1.00 75.38 92 SER A CA 1
ATOM 763 C C . SER A 1 92 ? -8.292 8.345 -3.754 1.00 75.38 92 SER A C 1
ATOM 765 O O . SER A 1 92 ? -7.117 8.238 -4.114 1.00 75.38 92 SER A O 1
ATOM 767 N N . GLU A 1 93 ? -8.779 9.393 -3.089 1.00 56.44 93 GLU A N 1
ATOM 768 C CA . GLU A 1 93 ? -7.959 10.469 -2.506 1.00 56.44 93 GLU A CA 1
ATOM 769 C C . GLU A 1 93 ? -7.057 9.974 -1.359 1.00 56.44 93 GLU A C 1
ATOM 771 O O . GLU A 1 93 ? -7.436 9.004 -0.655 1.00 56.44 93 GLU A O 1
#

Solvent-accessible surface area (backbone atoms only — not comparable to full-atom values): 6086 Å² total; per-residue (Å²): 136,83,83,54,70,46,82,41,60,46,71,74,75,90,54,91,87,37,72,66,57,58,46,30,68,76,66,68,33,49,74,46,63,45,60,78,76,82,90,76,86,82,53,58,69,63,53,56,72,70,70,73,66,71,87,84,52,61,63,48,81,32,80,44,74,70,49,50,59,48,49,55,54,38,30,58,74,67,70,50,81,80,58,92,82,54,42,80,44,65,77,62,136

Mean predicted aligned error: 6.11 Å

Nearest PDB structures (foldseek):
  1jr2-assembly2_B  TM=6.038E-01  e=4.065E-01  Homo sapiens
  4rkr-assembly2_D  TM=3.737E-01  e=3.157E+00  Arthrobacter sp. FB24
  4rkr-assembly2_C  TM=3.602E-01  e=5.358E+00  Arthrobacter sp. FB24
  6kja-assembly1_A-2  TM=2.760E-01  e=3.850E+00  Escherichia coli K-12

Sequence (93 aa):
MKVKTILVSQPEPKIENSPYFDLIERQKVKIDFRPFIHVEGVSSKEVRTQKVDLTHYTAIILTSRNSVDHFFRIAEEMRFKVPDSMKYFCQSE

Radius of gyration: 20.75 Å; Cα contacts (8 Å, |Δi|>4): 83; chains: 1; bounding box: 48×26×51 Å

Secondary structure (DSSP, 8-state):
----EEEESSPPP-STT-HHHHHHHHHT-EEEE-------PPPHHHHHHTT--GGG-SEEEE-SHHHHHHHHHHHHHTT----TT-EEEES--

Foldseek 3Di:
DQAAEAEAQADDDPDPPDVVVVCCVPRVHHYHYHNPDDDDADDLVVVVVVVDDPVVDQEDEAADPVSVVNVVVSCVVVVPDDDPRRYYHYPDD

pLDDT: mean 91.56, std 5.62, range [56.44, 97.0]